Protein AF-A0A2V7CVL1-F1 (afdb_monomer)

Sequence (81 aa):
MREDFDERARNKVGLLKLRAMYQAESWPDWVDQDDDDALCPIVGKPEDIHIVVTGGPGKHSAFVPTFGTSKSVTRKIEIRA

Structure (mmCIF, N/CA/C/O backbone):
data_AF-A0A2V7CVL1-F1
#
_entry.id   AF-A0A2V7CVL1-F1
#
loop_
_atom_site.group_PDB
_atom_site.id
_atom_site.type_symbol
_atom_site.label_atom_id
_atom_site.label_alt_id
_atom_site.label_comp_id
_atom_site.label_asym_id
_atom_site.label_entity_id
_atom_site.label_seq_id
_atom_site.pdbx_PDB_ins_code
_atom_site.Cartn_x
_atom_site.Cartn_y
_atom_site.Cartn_z
_atom_site.occupancy
_atom_site.B_iso_or_equiv
_atom_site.auth_seq_id
_atom_site.auth_comp_id
_atom_site.auth_asym_id
_atom_site.auth_atom_id
_atom_site.pdbx_PDB_model_num
ATOM 1 N N . MET A 1 1 ? -12.271 2.362 -1.126 1.00 78.38 1 MET A N 1
ATOM 2 C CA . MET A 1 1 ? -11.228 2.826 -0.177 1.00 78.38 1 MET A CA 1
ATOM 3 C C . MET A 1 1 ? -10.010 1.916 -0.201 1.00 78.38 1 MET A C 1
ATOM 5 O O . MET A 1 1 ? -8.948 2.418 -0.515 1.00 78.38 1 MET A O 1
ATOM 9 N N . ARG A 1 2 ? -10.135 0.612 0.104 1.00 85.12 2 ARG A N 1
ATOM 10 C CA . ARG A 1 2 ? -8.994 -0.323 0.017 1.00 85.12 2 ARG A CA 1
ATOM 11 C C . ARG A 1 2 ? -8.440 -0.460 -1.402 1.00 85.12 2 ARG A C 1
ATOM 13 O O . ARG A 1 2 ? -7.238 -0.366 -1.567 1.00 85.12 2 ARG A O 1
ATOM 20 N N . GLU A 1 3 ? -9.314 -0.595 -2.396 1.00 85.44 3 GLU A N 1
ATOM 21 C CA . GLU A 1 3 ? -8.923 -0.652 -3.816 1.00 85.44 3 GLU A CA 1
ATOM 22 C C . GLU A 1 3 ? -8.191 0.624 -4.259 1.00 85.44 3 GLU A C 1
ATOM 24 O O . GLU A 1 3 ? -7.066 0.547 -4.727 1.00 85.44 3 GLU A O 1
ATOM 29 N N . ASP A 1 4 ? -8.766 1.803 -3.994 1.00 87.50 4 ASP A N 1
ATOM 30 C CA . ASP A 1 4 ? -8.122 3.095 -4.295 1.00 87.50 4 ASP A CA 1
ATOM 31 C C . ASP A 1 4 ? -6.754 3.261 -3.602 1.00 87.50 4 ASP A C 1
ATOM 33 O O . ASP A 1 4 ? -5.818 3.797 -4.191 1.00 87.50 4 ASP A O 1
ATOM 37 N N . PHE A 1 5 ? -6.610 2.779 -2.362 1.00 86.19 5 PHE A N 1
ATOM 38 C CA . PHE A 1 5 ? -5.316 2.784 -1.681 1.00 86.19 5 PHE A CA 1
ATOM 39 C C . PHE A 1 5 ? -4.327 1.821 -2.346 1.00 86.19 5 PHE A C 1
ATOM 41 O O . PHE A 1 5 ? -3.192 2.216 -2.593 1.00 86.19 5 PHE A O 1
ATOM 48 N N . ASP A 1 6 ? -4.747 0.589 -2.652 1.00 87.69 6 ASP A N 1
ATOM 49 C CA . ASP A 1 6 ? -3.905 -0.399 -3.333 1.00 87.69 6 ASP A CA 1
ATOM 50 C C . ASP A 1 6 ? -3.385 0.138 -4.669 1.00 87.69 6 ASP A C 1
ATOM 52 O O . ASP A 1 6 ? -2.185 0.090 -4.917 1.00 87.69 6 ASP A O 1
ATOM 56 N N . GLU A 1 7 ? -4.262 0.716 -5.491 1.00 89.25 7 GLU A N 1
ATOM 57 C CA . GLU A 1 7 ? -3.910 1.276 -6.798 1.00 89.25 7 GLU A CA 1
ATOM 58 C C . GLU A 1 7 ? -2.899 2.422 -6.695 1.00 89.25 7 GLU A C 1
ATOM 60 O O . GLU A 1 7 ? -1.942 2.478 -7.467 1.00 89.25 7 GLU A O 1
ATOM 65 N N . ARG A 1 8 ? -3.080 3.331 -5.730 1.00 90.38 8 ARG A N 1
ATOM 66 C CA . ARG A 1 8 ? -2.212 4.511 -5.572 1.00 90.38 8 ARG A CA 1
ATOM 67 C C . ARG A 1 8 ? -0.898 4.223 -4.865 1.00 90.38 8 ARG A C 1
ATOM 69 O O . ARG A 1 8 ? 0.029 5.020 -4.978 1.00 90.38 8 ARG A O 1
ATOM 76 N N . ALA A 1 9 ? -0.827 3.143 -4.096 1.00 89.31 9 ALA A N 1
ATOM 77 C CA . ALA A 1 9 ? 0.335 2.834 -3.275 1.00 89.31 9 ALA A CA 1
ATOM 78 C C . ALA A 1 9 ? 1.350 1.912 -3.982 1.00 89.31 9 ALA A C 1
ATOM 80 O O . ALA A 1 9 ? 2.417 1.633 -3.432 1.00 89.31 9 ALA A O 1
ATOM 81 N N . ARG A 1 10 ? 1.051 1.461 -5.209 1.00 91.06 10 ARG A N 1
ATOM 82 C CA . ARG A 1 10 ? 1.968 0.646 -6.020 1.00 91.06 10 ARG A CA 1
ATOM 83 C C . ARG A 1 10 ? 3.242 1.410 -6.360 1.00 91.06 10 ARG A C 1
ATOM 85 O O . ARG A 1 10 ? 3.221 2.614 -6.608 1.00 91.06 10 ARG A O 1
ATOM 92 N N . ASN A 1 11 ? 4.350 0.682 -6.431 1.00 92.31 11 ASN A N 1
ATOM 93 C CA . ASN A 1 11 ? 5.629 1.217 -6.887 1.00 92.31 11 ASN A CA 1
ATOM 94 C C . ASN A 1 11 ? 6.039 0.576 -8.207 1.00 92.31 11 ASN A C 1
ATOM 96 O O . ASN A 1 11 ? 5.685 -0.567 -8.488 1.00 92.31 11 ASN A O 1
ATOM 100 N N . LYS A 1 12 ? 6.832 1.310 -8.989 1.00 94.25 12 LYS A N 1
ATOM 101 C CA . LYS A 1 12 ? 7.451 0.785 -10.205 1.00 94.25 12 LYS A CA 1
ATOM 102 C C . LYS A 1 12 ? 8.448 -0.322 -9.876 1.00 94.25 12 LYS A C 1
ATOM 104 O O . LYS A 1 12 ? 9.263 -0.153 -8.965 1.00 94.25 12 LYS A O 1
ATOM 109 N N . VAL A 1 13 ? 8.436 -1.400 -10.652 1.00 93.50 13 VAL A N 1
ATOM 110 C CA . VAL A 1 13 ? 9.392 -2.510 -10.542 1.00 93.50 13 VAL A CA 1
ATOM 111 C C . VAL A 1 13 ? 10.833 -2.002 -10.616 1.00 93.50 13 VAL A C 1
ATOM 113 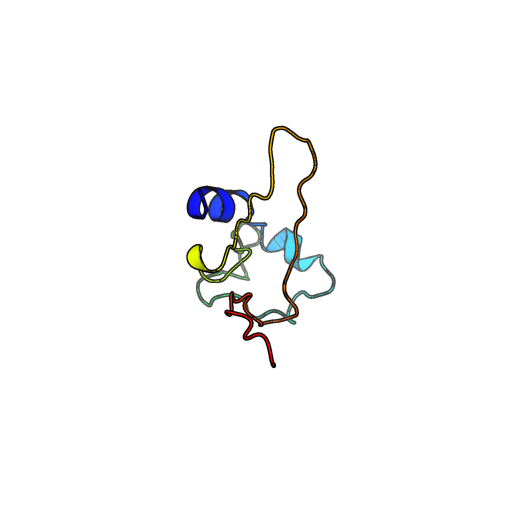O O . VAL A 1 13 ? 11.646 -2.351 -9.757 1.00 93.50 13 VAL A O 1
ATOM 116 N N . GLY A 1 14 ? 11.137 -1.080 -11.536 1.00 94.31 14 GLY A N 1
ATOM 117 C CA . GLY A 1 14 ? 12.469 -0.482 -11.660 1.00 94.31 14 GLY A CA 1
ATOM 118 C C . GLY A 1 14 ? 12.951 0.230 -10.389 1.00 94.31 14 GLY A C 1
ATOM 119 O O . GLY A 1 14 ? 14.138 0.214 -10.069 1.00 94.31 14 GLY A O 1
ATOM 120 N N . LEU A 1 15 ? 12.035 0.806 -9.599 1.00 93.25 15 LEU A N 1
ATOM 121 C CA . LEU A 1 15 ? 12.375 1.428 -8.314 1.00 93.25 15 LEU A CA 1
ATOM 122 C C . LEU A 1 15 ? 12.682 0.381 -7.236 1.00 93.25 15 LEU A C 1
ATOM 124 O O . LEU A 1 15 ? 13.564 0.597 -6.402 1.00 93.25 15 LEU A O 1
ATOM 128 N N . LEU A 1 16 ? 11.950 -0.736 -7.241 1.00 90.69 16 LEU A N 1
ATOM 129 C CA . LEU A 1 16 ? 12.110 -1.829 -6.280 1.00 90.69 16 LEU A CA 1
ATOM 130 C C . LEU A 1 16 ? 13.397 -2.624 -6.523 1.00 90.69 16 LEU A C 1
ATOM 132 O O . LEU A 1 16 ? 14.057 -2.992 -5.553 1.00 90.69 16 LEU A O 1
ATOM 136 N N . LYS A 1 17 ? 13.831 -2.757 -7.785 1.00 90.81 17 LYS A N 1
ATOM 137 C CA . LYS A 1 17 ? 15.142 -3.313 -8.179 1.00 90.81 17 LYS A CA 1
ATOM 138 C C . LYS A 1 17 ? 16.329 -2.667 -7.456 1.00 90.81 17 LYS A C 1
ATOM 140 O O . LYS A 1 17 ? 17.359 -3.299 -7.249 1.00 90.81 17 LYS A O 1
ATOM 145 N N . LEU A 1 18 ? 16.181 -1.407 -7.043 1.00 90.88 18 LEU A N 1
ATOM 146 C CA . LEU A 1 18 ? 17.204 -0.619 -6.347 1.00 90.88 18 LEU A CA 1
ATOM 147 C C . LEU A 1 18 ? 17.107 -0.709 -4.812 1.00 90.88 18 LEU A C 1
ATOM 149 O O . LEU A 1 18 ? 17.636 0.158 -4.106 1.00 90.88 18 LEU A O 1
ATOM 153 N N . ARG A 1 19 ? 16.366 -1.679 -4.267 1.00 86.88 19 ARG A N 1
ATOM 154 C CA . ARG A 1 19 ? 16.150 -1.857 -2.824 1.00 86.88 19 ARG A CA 1
ATOM 155 C C . ARG A 1 19 ? 16.742 -3.179 -2.348 1.00 86.88 19 ARG A C 1
ATOM 157 O O . ARG A 1 19 ? 16.908 -4.121 -3.109 1.00 86.88 19 ARG A O 1
ATOM 164 N N . ALA A 1 20 ? 17.065 -3.232 -1.058 1.00 72.44 20 ALA A N 1
ATOM 165 C CA . ALA A 1 20 ? 17.888 -4.292 -0.474 1.00 72.44 20 ALA A CA 1
ATOM 166 C C . ALA A 1 20 ? 17.295 -5.713 -0.555 1.00 72.44 20 ALA A C 1
ATOM 168 O O . ALA A 1 20 ? 18.041 -6.665 -0.363 1.00 72.44 20 ALA A O 1
ATOM 169 N N . MET A 1 21 ? 15.986 -5.857 -0.795 1.00 76.31 21 MET A N 1
ATOM 170 C CA . MET A 1 21 ? 15.288 -7.152 -0.796 1.00 76.31 21 MET A CA 1
ATOM 171 C C . MET A 1 21 ? 14.878 -7.637 -2.192 1.00 76.31 21 MET A C 1
ATOM 173 O O . MET A 1 21 ? 14.261 -8.695 -2.292 1.00 76.31 21 MET A O 1
ATOM 177 N N . TYR A 1 22 ? 15.284 -6.938 -3.261 1.00 79.12 22 TYR A N 1
ATOM 178 C CA . TYR A 1 22 ? 15.020 -7.386 -4.629 1.00 79.12 22 TYR A CA 1
ATOM 179 C C . TYR A 1 22 ? 15.483 -8.833 -4.851 1.00 79.12 22 TYR A C 1
ATOM 181 O O . TYR A 1 22 ? 16.599 -9.191 -4.481 1.00 79.12 22 TYR A O 1
ATOM 189 N N . GLN A 1 23 ? 14.607 -9.662 -5.435 1.00 74.81 23 GLN A N 1
ATOM 190 C CA . GLN A 1 23 ? 14.737 -11.124 -5.621 1.00 74.81 23 GLN A CA 1
ATOM 191 C C . GLN A 1 23 ? 14.588 -12.016 -4.372 1.00 74.81 23 GLN A C 1
ATOM 193 O O . GLN A 1 23 ? 14.559 -13.237 -4.512 1.00 74.81 23 GLN A O 1
ATOM 198 N N . ALA A 1 24 ? 14.433 -11.458 -3.168 1.00 71.88 24 ALA A N 1
ATOM 199 C CA . ALA A 1 24 ? 14.006 -12.209 -1.976 1.00 71.88 24 ALA A CA 1
ATOM 200 C C . ALA A 1 24 ? 12.471 -12.204 -1.794 1.00 71.88 24 ALA A C 1
ATOM 202 O O . ALA A 1 24 ? 11.939 -12.654 -0.777 1.00 71.88 24 ALA A O 1
ATOM 203 N N . GLU A 1 25 ? 11.768 -11.664 -2.786 1.00 70.81 25 GLU A N 1
ATOM 204 C CA . GLU A 1 25 ? 10.341 -11.375 -2.790 1.00 70.81 25 GLU A CA 1
ATOM 205 C C . GLU A 1 25 ? 9.506 -12.580 -3.255 1.00 70.81 25 GLU A C 1
ATOM 207 O O . GLU A 1 25 ? 9.954 -13.403 -4.049 1.00 70.81 25 GLU A O 1
ATOM 212 N N . SER A 1 26 ? 8.235 -12.627 -2.849 1.00 76.75 26 SER A N 1
ATOM 213 C CA . SER A 1 26 ? 7.216 -13.509 -3.448 1.00 76.75 26 SER A CA 1
ATOM 214 C C . SER A 1 26 ? 6.125 -12.661 -4.097 1.00 76.75 26 SER A C 1
ATOM 216 O O . SER A 1 26 ? 5.008 -12.542 -3.590 1.00 76.75 26 SER A O 1
ATOM 218 N N . TRP A 1 27 ? 6.484 -11.985 -5.188 1.00 82.31 27 TRP A N 1
ATOM 219 C CA . TRP A 1 27 ? 5.528 -11.174 -5.937 1.00 82.31 27 TRP A CA 1
ATOM 220 C C . TRP A 1 27 ? 4.502 -12.056 -6.655 1.00 82.31 27 TRP A C 1
ATOM 222 O O . TRP A 1 27 ? 4.809 -13.199 -6.993 1.00 82.31 27 TRP A O 1
ATOM 232 N N . PRO A 1 28 ? 3.280 -11.550 -6.887 1.00 84.81 28 PRO A N 1
ATOM 233 C CA . PRO A 1 28 ? 2.302 -12.273 -7.684 1.00 84.81 28 PRO A CA 1
ATOM 234 C C . PRO A 1 28 ? 2.801 -12.526 -9.111 1.00 84.81 28 PRO A C 1
ATOM 236 O O . PRO A 1 28 ? 3.389 -11.638 -9.722 1.00 84.81 28 PRO A O 1
ATOM 239 N N . ASP A 1 29 ? 2.461 -13.687 -9.674 1.00 87.31 29 ASP A N 1
ATOM 240 C CA . ASP A 1 29 ? 2.901 -14.117 -11.015 1.00 87.31 29 ASP A CA 1
ATOM 24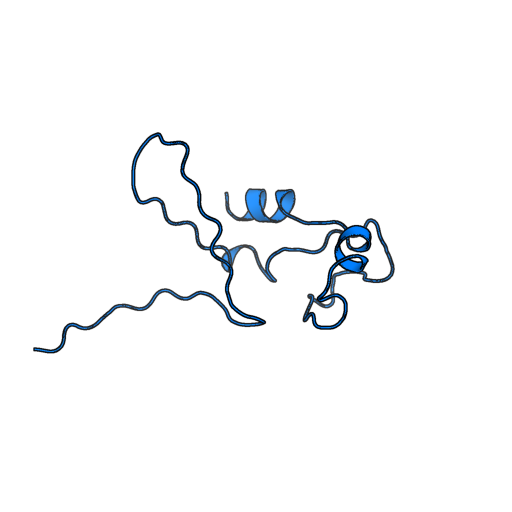1 C C . ASP A 1 29 ? 2.478 -13.174 -12.157 1.00 87.31 29 ASP A C 1
ATOM 243 O O . ASP A 1 29 ? 3.002 -13.253 -13.262 1.00 87.31 29 ASP A O 1
ATOM 247 N N . TRP A 1 30 ? 1.504 -12.294 -11.911 1.00 87.56 30 TRP A N 1
ATOM 248 C CA . TRP A 1 30 ? 1.022 -11.317 -12.887 1.00 87.56 30 TRP A CA 1
ATOM 249 C C . TRP A 1 30 ? 1.866 -10.035 -12.951 1.00 87.56 30 TRP A C 1
ATOM 251 O O . TRP A 1 30 ? 1.610 -9.196 -13.813 1.00 87.56 30 TRP A O 1
ATOM 261 N N . VAL A 1 31 ? 2.835 -9.850 -12.048 1.00 90.88 31 VAL A N 1
ATOM 262 C CA . VAL A 1 31 ? 3.769 -8.718 -12.091 1.00 90.88 31 VAL A CA 1
ATOM 263 C C . VAL A 1 31 ? 4.887 -9.041 -13.076 1.00 90.88 31 VAL A C 1
ATOM 265 O O . VAL A 1 31 ? 5.692 -9.939 -12.830 1.00 90.88 31 VAL A O 1
ATOM 268 N N . ASP A 1 32 ? 4.956 -8.285 -14.171 1.00 92.06 32 ASP A N 1
ATOM 269 C CA . ASP A 1 32 ? 6.080 -8.352 -15.105 1.00 92.06 32 ASP A CA 1
ATOM 270 C C . ASP A 1 32 ? 7.329 -7.748 -14.444 1.00 92.06 32 ASP A C 1
ATOM 272 O O . ASP A 1 32 ? 7.381 -6.554 -14.156 1.00 92.06 32 ASP A O 1
ATOM 276 N N . GLN A 1 33 ? 8.316 -8.591 -14.139 1.00 90.06 33 GLN A N 1
ATOM 277 C CA . GLN A 1 33 ? 9.557 -8.169 -13.483 1.00 90.06 33 GLN A CA 1
ATOM 278 C C . GLN A 1 33 ? 10.590 -7.614 -14.470 1.00 90.06 33 GLN A C 1
ATOM 280 O O . GLN A 1 33 ? 11.558 -6.975 -14.045 1.00 90.06 33 GLN A O 1
ATOM 285 N N . ASP A 1 34 ? 10.401 -7.841 -15.768 1.00 92.06 34 ASP A N 1
ATOM 286 C CA . ASP A 1 34 ? 11.304 -7.374 -16.816 1.00 92.06 34 ASP A CA 1
ATOM 287 C C . ASP A 1 34 ? 10.932 -5.960 -17.294 1.00 92.06 34 ASP A C 1
ATOM 289 O O . ASP A 1 34 ? 11.805 -5.225 -17.758 1.00 92.06 34 ASP A O 1
ATOM 293 N N . ASP A 1 35 ? 9.682 -5.533 -17.089 1.00 95.50 35 ASP A N 1
ATOM 294 C CA . ASP A 1 35 ? 9.222 -4.160 -17.318 1.00 95.50 35 ASP A CA 1
ATOM 295 C C . ASP A 1 35 ? 9.453 -3.259 -16.088 1.00 95.50 35 ASP A C 1
ATOM 297 O O . ASP A 1 35 ? 8.796 -3.377 -15.055 1.00 95.50 35 ASP A O 1
ATOM 301 N N . ASP A 1 36 ? 10.379 -2.302 -16.197 1.00 95.62 36 ASP A N 1
ATOM 302 C CA . ASP A 1 36 ? 10.687 -1.353 -15.121 1.00 95.62 36 ASP A CA 1
ATOM 303 C C . ASP A 1 36 ? 9.536 -0.389 -14.796 1.00 95.62 36 ASP A C 1
ATOM 305 O O . ASP A 1 36 ? 9.488 0.139 -13.678 1.00 95.62 36 ASP A O 1
ATOM 309 N N . ASP A 1 37 ? 8.618 -0.161 -15.738 1.00 96.25 37 ASP A N 1
ATOM 310 C CA . ASP A 1 37 ? 7.444 0.691 -15.558 1.00 96.25 37 ASP A CA 1
ATOM 311 C C . ASP A 1 37 ? 6.231 -0.070 -15.004 1.00 96.25 37 ASP A C 1
ATOM 313 O O . ASP A 1 37 ? 5.272 0.571 -14.551 1.00 96.25 37 ASP A O 1
ATOM 317 N N . ALA A 1 38 ? 6.286 -1.407 -14.949 1.00 94.19 38 ALA A N 1
ATOM 318 C CA . ALA A 1 38 ? 5.246 -2.219 -14.338 1.00 94.19 38 ALA A CA 1
ATOM 319 C C . ALA A 1 38 ? 5.043 -1.845 -12.863 1.00 94.19 38 ALA A C 1
ATOM 321 O O . ALA A 1 38 ? 5.978 -1.529 -12.120 1.00 94.19 38 ALA A O 1
ATOM 322 N N . LEU A 1 39 ? 3.784 -1.879 -12.423 1.00 92.25 39 LEU A N 1
ATOM 323 C CA . LEU A 1 39 ? 3.402 -1.536 -11.058 1.00 92.25 39 LEU A CA 1
ATOM 324 C C . LEU A 1 39 ? 3.331 -2.792 -10.192 1.00 92.25 39 LEU A C 1
ATOM 326 O O . LEU A 1 39 ? 2.446 -3.629 -10.365 1.00 92.25 39 LEU A O 1
ATOM 330 N N . CYS A 1 40 ? 4.218 -2.878 -9.206 1.00 91.00 40 CYS A N 1
ATOM 331 C CA . CYS A 1 40 ? 4.183 -3.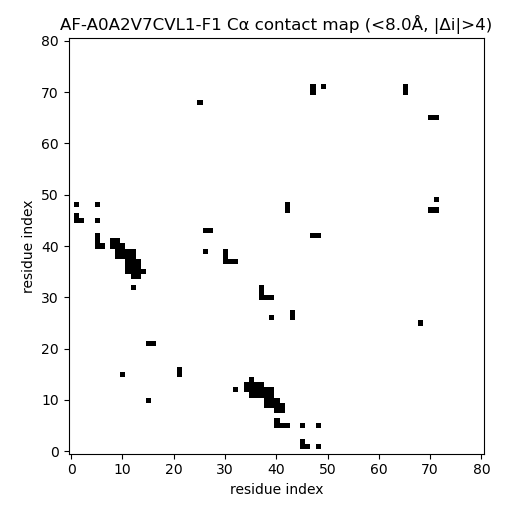914 -8.186 1.00 91.00 40 CYS A CA 1
ATOM 332 C C . CYS A 1 40 ? 3.204 -3.518 -7.067 1.00 91.00 40 CYS A C 1
ATOM 334 O O . CYS A 1 40 ? 3.306 -2.408 -6.522 1.00 91.00 40 CYS A O 1
ATOM 336 N N . PRO A 1 41 ? 2.263 -4.400 -6.691 1.00 89.56 41 PRO A N 1
ATOM 337 C CA . PRO A 1 41 ? 1.334 -4.133 -5.604 1.00 89.56 41 PRO A CA 1
ATOM 338 C C . PRO A 1 41 ? 2.031 -4.212 -4.239 1.00 89.56 41 PRO A C 1
ATOM 340 O O . PRO A 1 41 ? 3.075 -4.849 -4.093 1.00 89.56 41 PRO A O 1
ATOM 343 N N . ILE A 1 42 ? 1.426 -3.602 -3.216 1.00 86.88 42 ILE A N 1
ATOM 344 C CA . ILE A 1 42 ? 1.886 -3.748 -1.821 1.00 86.88 42 ILE A CA 1
ATOM 345 C C . ILE A 1 42 ? 1.440 -5.093 -1.231 1.00 86.88 42 ILE A C 1
ATOM 347 O O . ILE A 1 42 ? 2.138 -5.672 -0.400 1.00 86.88 42 ILE A O 1
ATOM 351 N N . VAL A 1 43 ? 0.274 -5.591 -1.647 1.00 87.56 43 VAL A N 1
ATOM 352 C CA . VAL A 1 43 ? -0.314 -6.859 -1.196 1.00 87.56 43 VAL A CA 1
ATOM 353 C C . VAL A 1 43 ? -0.845 -7.656 -2.385 1.00 87.56 43 VAL A C 1
ATOM 355 O O . VAL A 1 43 ? -1.166 -7.096 -3.425 1.00 87.56 43 VAL A O 1
ATOM 358 N N . GLY A 1 44 ? -0.984 -8.976 -2.243 1.00 84.94 44 GLY A N 1
ATOM 359 C CA . GLY A 1 44 ? -1.483 -9.818 -3.337 1.00 84.94 44 GLY A CA 1
ATOM 360 C C . GLY A 1 44 ? -2.947 -9.561 -3.715 1.00 84.94 44 GLY A C 1
ATOM 361 O O . GLY A 1 44 ? -3.336 -9.849 -4.846 1.00 84.94 44 GLY A O 1
ATOM 362 N N . LYS A 1 45 ? -3.762 -9.048 -2.780 1.00 87.00 45 LYS A N 1
ATOM 363 C CA . LYS A 1 45 ? -5.161 -8.667 -3.009 1.00 87.00 45 LYS A CA 1
ATOM 364 C C . LYS A 1 45 ? -5.563 -7.467 -2.138 1.00 87.00 45 LYS A C 1
ATOM 366 O O . LYS A 1 45 ? -5.139 -7.423 -0.981 1.00 87.00 45 LYS A O 1
ATOM 371 N N . PRO A 1 46 ? -6.435 -6.552 -2.606 1.00 88.50 46 PRO A N 1
ATOM 372 C CA . PRO A 1 46 ? -6.873 -5.395 -1.817 1.00 88.50 46 PRO A CA 1
ATOM 373 C C . PRO A 1 46 ? -7.523 -5.747 -0.468 1.00 88.50 46 PRO A C 1
ATOM 375 O O . PRO A 1 46 ? -7.487 -4.940 0.464 1.00 88.50 46 PRO A O 1
ATOM 3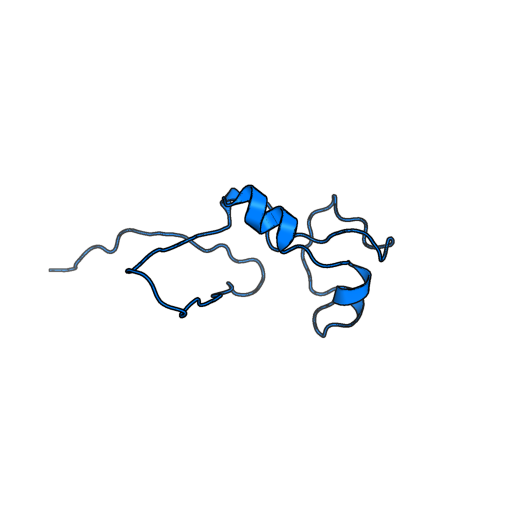78 N N . GLU A 1 47 ? -8.116 -6.938 -0.325 1.00 90.56 47 GLU A N 1
ATOM 379 C CA . GLU A 1 47 ? -8.734 -7.387 0.932 1.00 90.56 47 GLU A CA 1
ATOM 380 C C . GLU A 1 47 ? -7.718 -7.636 2.052 1.00 90.56 47 GLU A C 1
ATOM 382 O O . GLU A 1 47 ? -8.096 -7.596 3.221 1.00 90.56 47 GLU A O 1
ATOM 387 N N . ASP A 1 48 ? -6.442 -7.848 1.715 1.00 90.19 48 ASP A N 1
ATOM 388 C CA . ASP A 1 48 ? -5.366 -8.045 2.691 1.00 90.19 48 ASP A CA 1
ATOM 389 C C . ASP A 1 48 ? -4.931 -6.715 3.359 1.00 90.19 48 ASP A C 1
ATOM 391 O O . ASP A 1 48 ? -4.106 -6.713 4.276 1.00 90.19 48 ASP A O 1
ATOM 395 N N . ILE A 1 49 ? -5.489 -5.568 2.942 1.00 91.38 49 ILE A N 1
ATOM 396 C CA . ILE A 1 49 ? -5.224 -4.252 3.542 1.00 91.38 49 ILE A CA 1
ATOM 397 C C . ILE A 1 49 ? -6.172 -4.009 4.716 1.00 91.38 49 ILE A C 1
ATOM 399 O O . ILE A 1 49 ? -7.372 -3.779 4.551 1.00 91.38 49 ILE A O 1
ATOM 403 N N . HIS A 1 50 ? -5.620 -3.971 5.926 1.00 91.88 50 HIS A N 1
ATOM 404 C CA . HIS A 1 50 ? -6.373 -3.638 7.132 1.00 91.88 50 HIS A CA 1
ATOM 405 C C . HIS A 1 50 ? -6.287 -2.139 7.431 1.00 91.88 50 HIS A C 1
ATOM 407 O O . HIS A 1 50 ? -5.201 -1.570 7.500 1.00 91.88 50 HIS A O 1
ATOM 413 N N . ILE A 1 51 ? -7.441 -1.506 7.656 1.00 89.88 51 ILE A N 1
ATOM 414 C CA . ILE A 1 51 ? -7.544 -0.094 8.040 1.00 89.88 51 ILE A CA 1
ATOM 415 C C . ILE A 1 51 ? -8.260 -0.035 9.386 1.00 89.88 51 ILE A C 1
ATOM 417 O O . ILE A 1 51 ? -9.394 -0.498 9.506 1.00 89.88 51 ILE A O 1
ATOM 421 N N . VAL A 1 52 ? -7.597 0.531 10.394 1.00 89.81 52 VAL A N 1
ATOM 422 C CA . VAL A 1 52 ? -8.158 0.726 11.736 1.00 89.81 52 VAL A CA 1
ATOM 423 C C . VAL A 1 52 ? -8.245 2.220 12.012 1.00 89.81 52 VAL A C 1
ATOM 425 O O . VAL A 1 52 ? -7.249 2.931 11.914 1.00 89.81 52 VAL A O 1
ATOM 428 N N . VAL A 1 53 ? -9.439 2.690 12.371 1.00 88.94 53 VAL A N 1
ATOM 429 C CA . VAL A 1 53 ? -9.692 4.088 12.740 1.00 88.94 53 VAL A CA 1
ATOM 430 C C . VAL A 1 53 ? -9.972 4.132 14.237 1.00 88.94 53 VAL A C 1
ATOM 432 O O . VAL A 1 53 ? -11.015 3.666 14.685 1.00 88.94 53 VAL A O 1
ATOM 435 N N . THR A 1 54 ? -9.024 4.650 15.020 1.00 85.81 54 THR A N 1
ATOM 436 C CA . THR A 1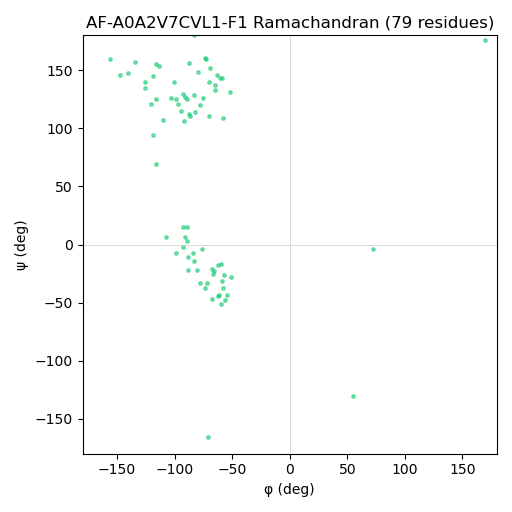 54 ? -9.104 4.668 16.493 1.00 85.81 54 THR A CA 1
ATOM 437 C C . THR A 1 54 ? -9.579 6.004 17.081 1.00 85.81 54 THR A C 1
ATOM 439 O O . THR A 1 54 ? -9.827 6.068 18.282 1.00 85.81 54 THR A O 1
ATOM 442 N N . GLY A 1 55 ? -9.741 7.069 16.281 1.00 80.69 55 GLY A N 1
ATOM 443 C CA . GLY A 1 55 ? -10.198 8.381 16.766 1.00 80.69 55 GLY A CA 1
ATOM 444 C C . GLY A 1 55 ? -10.082 9.531 15.749 1.00 80.69 55 GLY A C 1
ATOM 445 O O . GLY A 1 55 ? -9.606 9.320 14.641 1.00 80.69 55 GLY A O 1
ATOM 446 N N . GLY A 1 56 ? -10.568 10.722 16.142 1.00 69.19 56 GLY A N 1
ATOM 447 C CA . GLY A 1 56 ? -10.942 11.877 15.297 1.00 69.19 56 GLY A CA 1
ATOM 448 C C . GLY A 1 56 ? -9.823 12.685 14.601 1.00 69.19 56 GLY A C 1
ATOM 449 O O . GLY A 1 56 ? -8.694 12.215 14.496 1.00 69.19 56 GLY A O 1
ATOM 450 N N . PRO A 1 57 ? -10.131 13.897 14.082 1.00 66.50 57 PRO A N 1
ATOM 451 C CA . PRO A 1 57 ? -9.267 14.641 13.159 1.00 66.50 57 PRO A CA 1
ATOM 452 C C . PRO A 1 57 ? -7.881 14.908 13.756 1.00 66.50 57 PRO A C 1
ATOM 454 O O . PRO A 1 57 ? -7.710 15.719 14.664 1.00 66.50 57 PRO A O 1
ATOM 457 N N . GLY A 1 58 ? -6.881 14.215 13.220 1.00 68.00 58 GLY A N 1
ATOM 458 C CA . GLY A 1 58 ? -5.492 14.283 13.646 1.00 68.00 58 GLY A CA 1
ATOM 459 C C . GLY A 1 58 ? -4.562 13.868 12.510 1.00 68.00 58 GLY A C 1
ATOM 460 O O . GLY A 1 58 ? -4.968 13.214 11.556 1.00 68.00 58 GLY A O 1
ATOM 461 N N . LYS A 1 59 ? -3.294 14.272 12.600 1.00 74.62 59 LYS A N 1
ATOM 462 C CA . LYS A 1 59 ? -2.282 14.083 11.539 1.00 74.62 59 LYS A CA 1
ATOM 463 C C . LYS A 1 59 ? -1.534 12.752 11.663 1.00 74.62 59 LYS A C 1
ATOM 465 O O . LYS A 1 59 ? -0.565 12.514 10.949 1.00 74.62 59 LYS A O 1
ATOM 470 N N . HIS A 1 60 ? -1.912 11.934 12.641 1.00 82.44 60 HIS A N 1
ATOM 471 C CA . HIS A 1 60 ? -1.171 10.742 13.016 1.00 82.44 60 HIS A CA 1
ATOM 472 C C . HIS A 1 60 ? -1.721 9.553 12.243 1.00 82.44 60 HIS A C 1
ATOM 474 O O . HIS A 1 60 ? -2.815 9.070 12.510 1.00 82.44 60 HIS A O 1
ATOM 480 N N . SER A 1 61 ? -0.948 9.107 11.262 1.00 85.88 61 SER A N 1
ATOM 481 C CA . SER A 1 61 ? -1.144 7.837 10.574 1.00 85.88 61 SER A CA 1
ATOM 482 C C . SER A 1 61 ? 0.092 6.980 10.803 1.00 85.88 61 SER A C 1
ATOM 484 O O . SER A 1 61 ? 1.204 7.503 10.880 1.00 85.88 61 SER A O 1
ATOM 486 N N . ALA A 1 62 ? -0.104 5.673 10.922 1.00 88.38 62 ALA A N 1
ATOM 487 C CA . ALA A 1 62 ? 0.979 4.711 11.020 1.00 88.38 62 ALA A CA 1
ATOM 488 C C . ALA A 1 62 ? 0.793 3.649 9.940 1.00 88.38 62 ALA A C 1
ATOM 490 O O . ALA A 1 62 ? -0.310 3.137 9.749 1.00 88.38 62 ALA A O 1
ATOM 491 N N . PHE A 1 63 ? 1.881 3.319 9.252 1.00 88.88 63 PHE A N 1
ATOM 492 C CA . PHE A 1 63 ? 1.953 2.139 8.407 1.00 88.88 63 PHE A CA 1
ATOM 493 C C . PHE A 1 63 ? 2.626 1.027 9.208 1.00 88.88 63 PHE A C 1
ATOM 495 O O . PHE A 1 63 ? 3.745 1.199 9.689 1.00 88.88 63 PHE A O 1
ATOM 502 N N . VAL A 1 64 ? 1.920 -0.087 9.388 1.00 91.19 64 VAL A N 1
ATOM 503 C CA . VAL A 1 64 ? 2.383 -1.229 10.183 1.00 91.19 64 VAL A CA 1
ATOM 504 C C . VAL A 1 64 ? 2.463 -2.443 9.255 1.00 91.19 64 VAL A C 1
ATOM 506 O O . VAL A 1 64 ? 1.436 -3.083 9.023 1.00 91.19 64 VAL A O 1
ATOM 509 N N . PRO A 1 65 ? 3.638 -2.738 8.668 1.00 87.88 65 PRO A N 1
ATOM 510 C CA . PRO A 1 65 ? 3.797 -3.890 7.791 1.00 87.88 65 PRO A CA 1
ATOM 511 C C . PRO A 1 65 ? 3.813 -5.199 8.589 1.00 87.88 65 PRO A C 1
ATOM 513 O O . PRO A 1 65 ? 4.084 -5.220 9.792 1.00 87.88 65 PRO A O 1
ATOM 516 N N . THR A 1 66 ? 3.549 -6.306 7.899 1.00 87.25 66 THR A N 1
ATOM 517 C CA . THR A 1 66 ? 3.816 -7.650 8.420 1.00 87.25 66 THR A CA 1
ATOM 518 C C . THR A 1 66 ? 5.280 -8.044 8.187 1.00 87.25 66 THR A C 1
ATOM 520 O O . THR A 1 66 ? 6.075 -7.267 7.655 1.00 87.25 66 THR A O 1
ATOM 523 N N . PHE A 1 67 ? 5.664 -9.249 8.617 1.00 82.69 67 P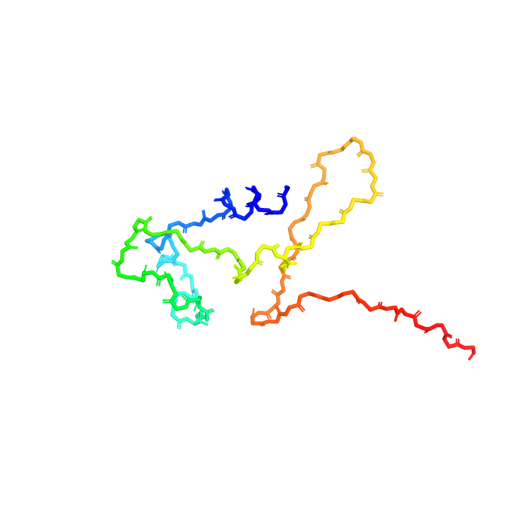HE A N 1
ATOM 524 C CA . PHE A 1 67 ? 7.003 -9.787 8.383 1.00 82.69 67 PHE A CA 1
ATOM 525 C C . PHE A 1 67 ? 6.988 -10.829 7.261 1.00 82.69 67 PHE A C 1
ATOM 527 O O . PHE A 1 67 ? 6.243 -11.813 7.338 1.00 82.69 67 PHE A O 1
ATOM 534 N N . GLY A 1 68 ? 7.833 -10.641 6.246 1.00 78.94 68 GLY A N 1
ATOM 535 C CA . GLY A 1 68 ? 7.956 -11.565 5.118 1.00 78.94 68 GLY A CA 1
ATOM 536 C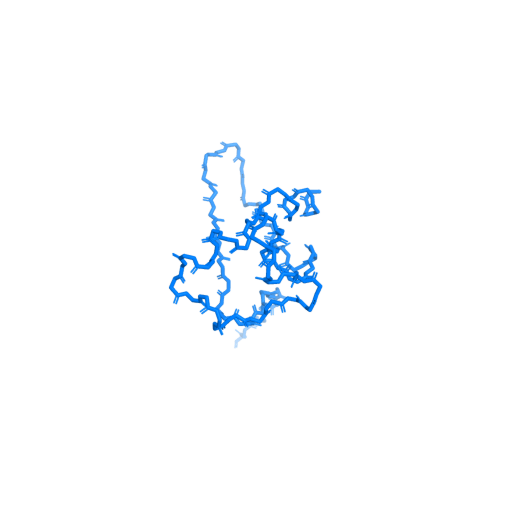 C . GLY A 1 68 ? 6.612 -11.825 4.432 1.00 78.94 68 GLY A C 1
ATOM 537 O O . GLY A 1 68 ? 5.864 -10.898 4.142 1.00 78.94 68 GLY A O 1
ATOM 538 N N . THR A 1 69 ? 6.281 -13.099 4.221 1.00 78.44 69 THR A N 1
ATOM 539 C CA . THR A 1 69 ? 5.066 -13.542 3.511 1.00 78.44 69 THR A CA 1
ATOM 540 C C . THR A 1 69 ? 3.848 -13.733 4.423 1.00 78.44 69 THR A C 1
ATOM 542 O O . THR A 1 69 ? 2.883 -14.408 4.056 1.00 78.44 69 THR A O 1
ATOM 545 N N . SER A 1 70 ? 3.891 -13.200 5.647 1.00 86.50 70 SER A N 1
ATOM 546 C CA . SER A 1 70 ? 2.799 -13.353 6.611 1.00 86.50 70 SER A CA 1
ATOM 547 C C . SER A 1 70 ? 1.649 -12.379 6.344 1.00 86.50 70 SER A C 1
ATOM 549 O O . SER A 1 70 ? 1.849 -11.252 5.887 1.00 86.50 70 SER A O 1
ATOM 551 N N . LYS A 1 71 ? 0.427 -12.812 6.674 1.00 87.75 71 LYS A N 1
ATOM 552 C CA . LYS A 1 71 ? -0.781 -11.981 6.606 1.00 87.75 71 LYS A CA 1
ATOM 553 C C . LYS A 1 71 ? -1.168 -11.466 7.986 1.00 87.75 71 LYS A C 1
ATOM 555 O O . LYS A 1 71 ? -1.110 -12.209 8.967 1.00 87.75 71 LYS A O 1
ATOM 560 N N . SER A 1 72 ? -1.603 -10.210 8.046 1.00 90.12 72 SER A N 1
ATOM 561 C CA . SER A 1 72 ? -2.242 -9.668 9.245 1.00 90.12 72 SER A CA 1
ATOM 562 C C . SER A 1 72 ? -3.614 -10.315 9.424 1.00 90.12 72 SER A C 1
ATOM 564 O O . SER A 1 72 ? -4.324 -10.555 8.451 1.00 90.12 72 SER A O 1
ATOM 566 N N . VAL A 1 73 ? -3.984 -10.637 10.664 1.00 90.75 73 VAL A N 1
ATOM 567 C CA . VAL A 1 73 ? -5.277 -11.254 10.981 1.00 90.75 73 VAL A CA 1
ATOM 568 C C . VAL A 1 73 ? -5.850 -10.665 12.259 1.00 90.75 73 VAL A C 1
ATOM 570 O O . VAL A 1 73 ? -5.125 -10.333 13.196 1.00 90.75 73 VAL A O 1
ATOM 573 N N . THR A 1 74 ? -7.175 -10.584 12.331 1.00 90.00 74 THR A N 1
ATOM 574 C CA . THR A 1 74 ? -7.884 -10.235 13.564 1.00 90.00 74 THR A CA 1
ATOM 575 C C . THR A 1 74 ? -8.388 -11.508 14.226 1.00 90.00 74 THR A C 1
ATOM 577 O O . THR A 1 74 ? -9.099 -12.300 13.612 1.00 90.00 74 THR A O 1
ATOM 580 N N . ARG A 1 75 ? -8.029 -11.710 15.494 1.00 91.25 75 ARG A N 1
ATOM 581 C CA . ARG A 1 75 ? -8.524 -12.822 16.309 1.00 91.25 75 ARG A CA 1
ATOM 582 C C . ARG A 1 75 ? -9.135 -12.277 17.588 1.00 91.25 7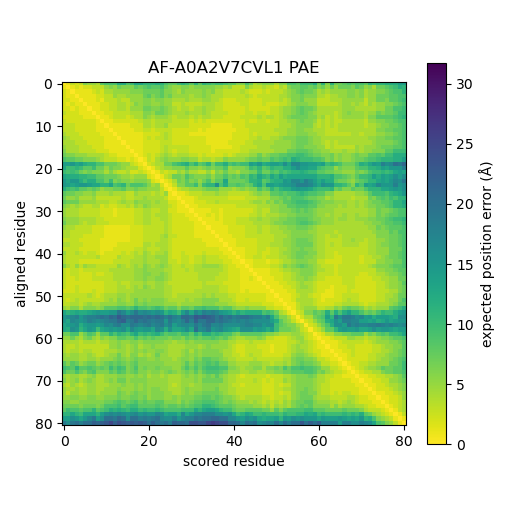5 ARG A C 1
ATOM 584 O O . ARG A 1 75 ? -8.586 -11.364 18.199 1.00 91.25 75 ARG A O 1
ATOM 591 N N . LYS A 1 76 ? -10.259 -12.861 18.000 1.00 93.31 76 LYS A N 1
ATOM 592 C CA . LYS A 1 76 ? -10.848 -12.588 19.311 1.00 93.31 76 LYS A CA 1
ATOM 593 C C . LYS A 1 76 ? -9.889 -13.079 20.399 1.00 93.31 76 LYS A C 1
ATOM 595 O O . LYS A 1 76 ? -9.380 -14.196 20.315 1.00 93.31 76 LYS A O 1
ATOM 600 N N . ILE A 1 77 ? -9.655 -12.241 21.404 1.00 94.62 77 ILE A N 1
ATOM 601 C CA . ILE A 1 77 ? -8.904 -12.607 22.606 1.00 94.62 77 ILE A CA 1
ATOM 602 C C . ILE A 1 77 ? -9.906 -13.167 23.622 1.00 94.62 77 ILE A C 1
ATOM 604 O O . ILE A 1 77 ? -10.897 -12.507 23.932 1.00 94.62 77 ILE A O 1
ATOM 608 N N . GLU A 1 78 ? -9.662 -14.380 24.119 1.00 95.38 78 GLU A N 1
ATOM 609 C CA . GLU A 1 78 ? -10.439 -14.974 25.212 1.00 95.38 78 GLU A CA 1
ATOM 610 C C . GLU A 1 78 ? -9.777 -14.611 26.545 1.00 95.38 78 GLU A C 1
ATOM 612 O O . GLU A 1 78 ? -8.575 -14.828 26.730 1.00 95.38 78 GLU A O 1
ATOM 617 N N . ILE A 1 79 ? -10.549 -14.048 27.474 1.00 92.00 79 ILE A N 1
ATOM 618 C CA . ILE A 1 79 ? -10.053 -13.747 28.818 1.00 92.00 79 ILE A CA 1
ATOM 619 C C . ILE A 1 79 ? -10.039 -15.055 29.607 1.00 92.00 79 ILE A C 1
ATOM 621 O O . ILE A 1 79 ? -11.074 -15.703 29.761 1.00 92.00 79 ILE A O 1
ATOM 625 N N . ARG A 1 80 ? -8.862 -15.462 30.089 1.00 81.00 80 ARG A N 1
ATOM 626 C CA . ARG A 1 80 ? -8.752 -16.570 31.043 1.00 81.00 80 ARG A CA 1
ATOM 627 C C . ARG A 1 80 ? -9.193 -16.070 32.419 1.00 81.00 80 ARG A C 1
ATOM 629 O O . ARG A 1 80 ? -8.697 -15.035 32.859 1.00 81.00 80 ARG A O 1
ATOM 636 N N . ALA A 1 81 ? -10.143 -16.782 33.024 1.00 72.94 81 ALA A N 1
ATOM 637 C CA . ALA A 1 81 ? -10.549 -16.596 34.416 1.00 72.94 81 ALA A CA 1
ATOM 638 C C . ALA A 1 81 ? -9.467 -17.101 35.378 1.00 72.94 81 ALA A C 1
ATOM 640 O O . ALA A 1 81 ? -8.746 -18.055 34.992 1.00 72.94 81 ALA A O 1
#

pLDDT: mean 86.55, std 7.03, range [66.5, 96.25]

Solvent-accessible surface area (backbone atoms only — not comparable to full-atom values): 5781 Å² total; per-residue (Å²): 106,52,58,60,49,44,69,71,63,37,43,39,36,51,64,46,66,78,41,99,56,58,90,78,66,87,73,60,91,84,53,56,82,87,40,45,81,34,66,40,66,86,57,97,45,51,85,77,61,84,85,85,85,90,73,77,99,69,92,83,78,82,86,81,82,68,66,87,94,52,79,86,80,90,76,88,83,82,83,82,130

Secondary structure (DSSP, 8-state):
-HHHHHHHH-EEHHHHTTSTTTTS----TTS-SS-TTSEE-SSSSGGG------SSS-S-------STTPPP---PPPPP-

Foldseek 3Di:
DLVVCQVVVWDFLLVCCPDDCVPVADFDPPFDNVGRRTTTTPDPDSVLDDDDDDDDDDPDDDDDDDPGPDTDDDDDDDDDD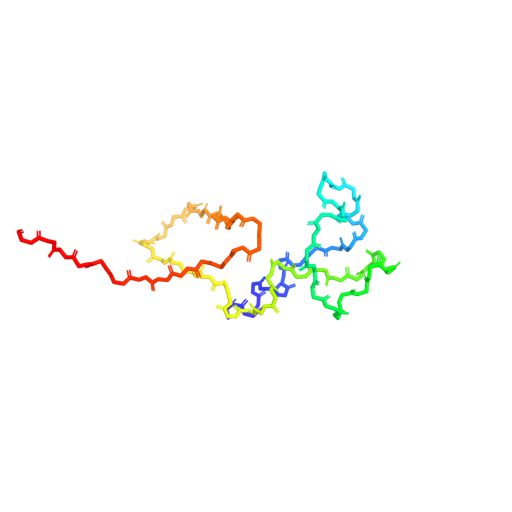

Mean predicted aligned error: 5.74 Å

Radius of gyration: 16.11 Å; Cα contacts (8 Å, |Δi|>4): 55; chains: 1; bounding box: 29×31×52 Å